Protein AF-A0A3L6T2U3-F1 (afdb_monomer)

Secondary structure (DSSP, 8-state):
-------------------HHHHHTT--SSPPHHHHHHHHHHT--GGGS-HHHHHHHHHHHHHHHHTS-S---HHHHHHH------------S----

Solvent-accessible surface area (backbone atoms only — not comparable to full-atom values): 6551 Å² total; per-residue (Å²): 142,79,84,77,83,78,70,75,77,76,74,75,82,76,86,76,75,66,56,68,71,47,47,76,74,64,68,54,84,82,70,56,71,52,58,55,50,43,30,60,77,67,74,47,58,69,66,75,52,52,71,66,57,53,49,51,54,52,52,50,40,50,41,25,50,75,75,67,69,39,84,54,45,62,69,62,46,56,73,80,47,78,92,77,83,82,71,93,68,78,90,75,87,88,80,92,130

Radius of gyration: 19.51 Å; Cα contacts (8 Å, |Δi|>4): 40; chains: 1; bounding box: 29×58×64 Å

Mean predicted aligned error: 11.98 Å

Foldseek 3Di:
DDDDPPPPPPPPPPDADDDPVCVVVPVDDPDDPQVVQLCVVVVHGNHQDDPVNVVVSVVQQCCCCPPVVHGDHPVVVVVVDDDDDPDPPPPDDDDDD

Organism: Panicum miliaceum (NCBI:txid4540)

Structure (mmCIF, N/CA/C/O backbone):
data_AF-A0A3L6T2U3-F1
#
_entry.id   AF-A0A3L6T2U3-F1
#
loop_
_atom_site.group_PDB
_atom_site.id
_atom_site.type_symbol
_atom_site.label_atom_id
_atom_site.label_alt_id
_atom_site.label_comp_id
_atom_site.label_asym_id
_atom_site.label_entity_id
_atom_site.label_seq_id
_atom_site.pdbx_PDB_ins_code
_atom_site.Cartn_x
_atom_site.Cartn_y
_atom_site.Cartn_z
_atom_site.occupancy
_atom_site.B_iso_or_equiv
_atom_site.auth_seq_id
_atom_site.auth_comp_id
_atom_site.auth_asym_id
_atom_site.auth_atom_id
_atom_site.pdbx_PDB_model_num
ATOM 1 N N . LEU A 1 1 ? -6.261 -39.950 24.800 1.00 48.75 1 LEU A N 1
ATOM 2 C CA . LEU A 1 1 ? -5.809 -40.134 23.402 1.00 48.75 1 LEU A CA 1
ATOM 3 C C . LEU A 1 1 ? -6.990 -39.944 22.461 1.00 48.75 1 LEU A C 1
ATOM 5 O O . LEU A 1 1 ? -7.805 -40.847 22.356 1.00 48.75 1 LEU A O 1
ATOM 9 N N . ARG A 1 2 ? -7.097 -38.774 21.828 1.00 41.50 2 ARG A N 1
ATOM 10 C CA . ARG A 1 2 ? -7.294 -38.596 20.378 1.00 41.50 2 ARG A CA 1
ATOM 11 C C . ARG A 1 2 ? -7.440 -37.100 20.117 1.00 41.50 2 ARG A C 1
ATOM 13 O O . ARG A 1 2 ? -8.434 -36.486 20.484 1.00 41.50 2 ARG A O 1
ATOM 20 N N . ALA A 1 3 ? -6.358 -36.540 19.587 1.00 46.12 3 ALA A N 1
ATOM 21 C CA . ALA A 1 3 ? -6.278 -35.175 19.111 1.00 46.12 3 ALA A CA 1
ATOM 22 C C . ALA A 1 3 ? -7.236 -35.025 17.925 1.00 46.12 3 ALA A C 1
ATOM 24 O O . ALA A 1 3 ? -7.137 -35.773 16.954 1.00 46.12 3 ALA A O 1
ATOM 25 N N . GLY A 1 4 ? -8.186 -34.099 18.039 1.00 51.00 4 GLY A N 1
ATOM 26 C CA . GLY A 1 4 ? -8.911 -33.590 16.887 1.00 51.00 4 GLY A CA 1
ATOM 27 C C . GLY A 1 4 ? -7.946 -32.720 16.100 1.00 51.00 4 GLY A C 1
ATOM 28 O O . GLY A 1 4 ? -7.483 -31.700 16.608 1.00 51.00 4 GLY A O 1
ATOM 29 N N . GLU A 1 5 ? -7.595 -33.158 14.897 1.00 50.69 5 GLU A N 1
ATOM 30 C CA . GLU A 1 5 ? -6.787 -32.384 13.968 1.00 50.69 5 GLU A CA 1
ATOM 31 C C . GLU A 1 5 ? -7.565 -31.129 13.572 1.00 50.69 5 GLU A C 1
ATOM 33 O O . GLU A 1 5 ? -8.428 -31.140 12.695 1.00 50.69 5 GLU A O 1
ATOM 38 N N . HIS A 1 6 ? -7.267 -30.026 14.253 1.00 47.41 6 HIS A N 1
ATOM 39 C CA . HIS A 1 6 ? -7.673 -28.698 13.835 1.00 47.41 6 HIS A CA 1
ATOM 40 C C . HIS A 1 6 ? -6.817 -28.322 12.624 1.00 47.41 6 HIS A C 1
ATOM 42 O O . HIS A 1 6 ? -5.823 -27.606 12.742 1.00 47.41 6 HIS A O 1
ATOM 48 N N . SER A 1 7 ? -7.185 -28.850 11.455 1.00 52.22 7 SER A N 1
ATOM 49 C CA . SER A 1 7 ? -6.705 -28.326 10.181 1.00 52.22 7 SER A CA 1
ATOM 50 C C . SER A 1 7 ? -7.099 -26.851 10.140 1.00 52.22 7 SER A C 1
ATOM 52 O O . SER A 1 7 ? -8.301 -26.564 10.130 1.00 52.22 7 SER A O 1
ATOM 54 N N . PRO A 1 8 ? -6.157 -25.890 10.167 1.00 50.47 8 PRO A N 1
ATOM 55 C CA . PRO A 1 8 ? -6.539 -24.517 9.921 1.00 50.47 8 PRO A CA 1
ATOM 56 C C . PRO A 1 8 ? -7.062 -24.504 8.489 1.00 50.47 8 PRO A C 1
ATOM 58 O O . PRO A 1 8 ? -6.328 -24.823 7.555 1.00 50.47 8 PRO A O 1
ATOM 61 N N . ALA A 1 9 ? -8.355 -24.222 8.325 1.00 45.91 9 ALA A N 1
ATOM 62 C CA . ALA A 1 9 ? -8.939 -23.998 7.018 1.00 45.91 9 ALA A CA 1
ATOM 63 C C . ALA A 1 9 ? -8.059 -22.958 6.321 1.00 45.91 9 ALA A C 1
ATOM 65 O O . ALA A 1 9 ? -8.016 -21.801 6.748 1.00 45.91 9 ALA A O 1
ATOM 66 N N . LEU A 1 10 ? -7.299 -23.398 5.317 1.00 52.19 10 LEU A N 1
ATOM 67 C CA . LEU A 1 10 ? -6.484 -22.553 4.460 1.00 52.19 10 LEU A CA 1
ATOM 68 C C . LEU A 1 10 ? -7.480 -21.677 3.700 1.00 52.19 10 LEU A C 1
ATOM 70 O O . LEU A 1 10 ? -7.964 -22.052 2.635 1.00 52.19 10 LEU A O 1
ATOM 74 N N . ARG A 1 11 ? -7.909 -20.581 4.336 1.00 51.53 11 ARG A N 1
ATOM 75 C CA . ARG A 1 11 ? -8.884 -19.636 3.799 1.00 51.53 11 ARG A CA 1
ATOM 76 C C . ARG A 1 11 ? -8.342 -19.182 2.455 1.00 51.53 11 ARG A C 1
ATOM 78 O O . ARG A 1 11 ? -7.364 -18.447 2.435 1.00 51.53 11 ARG A O 1
ATOM 85 N N . SER A 1 12 ? -8.947 -19.689 1.383 1.00 49.56 12 SER A N 1
ATOM 86 C CA . SER A 1 12 ? -8.804 -19.263 -0.008 1.00 49.56 12 SER A CA 1
ATOM 87 C C . SER A 1 12 ? -7.434 -18.660 -0.309 1.00 49.56 12 SER A C 1
ATOM 89 O O . SER A 1 12 ? -7.283 -17.439 -0.288 1.00 49.56 12 SER A O 1
ATOM 91 N N . ALA A 1 13 ? -6.429 -19.510 -0.535 1.00 57.00 13 ALA A N 1
ATOM 92 C CA . ALA A 1 13 ? -5.094 -19.064 -0.911 1.00 57.00 13 ALA A CA 1
ATOM 93 C C . ALA A 1 13 ? -5.186 -18.224 -2.198 1.00 57.00 13 ALA A C 1
ATOM 95 O O . ALA A 1 13 ? -5.280 -18.755 -3.301 1.00 57.00 13 ALA A O 1
ATOM 96 N N . ARG A 1 14 ? -5.234 -16.897 -2.052 1.00 62.81 14 ARG A N 1
ATOM 97 C CA . ARG A 1 14 ? -5.147 -15.964 -3.171 1.00 62.81 14 ARG A CA 1
ATOM 98 C C . ARG A 1 14 ? -3.701 -16.004 -3.636 1.00 62.81 14 ARG A C 1
ATOM 100 O O . ARG A 1 14 ? -2.817 -15.500 -2.946 1.00 62.81 14 ARG A O 1
ATOM 107 N N . GLU A 1 15 ? -3.462 -16.650 -4.767 1.00 66.56 15 GLU A N 1
ATOM 108 C CA . GLU A 1 15 ? -2.143 -16.672 -5.389 1.00 66.56 15 GLU A CA 1
ATOM 109 C C . GLU A 1 15 ? -1.776 -15.248 -5.824 1.00 66.56 15 GLU A C 1
ATOM 111 O O . GLU A 1 15 ? -2.535 -14.574 -6.523 1.00 66.56 15 GLU A O 1
ATOM 116 N N . VAL A 1 16 ? -0.623 -14.758 -5.364 1.00 67.06 16 VAL A N 1
ATOM 117 C CA . VAL A 1 16 ? -0.093 -13.442 -5.734 1.00 67.06 16 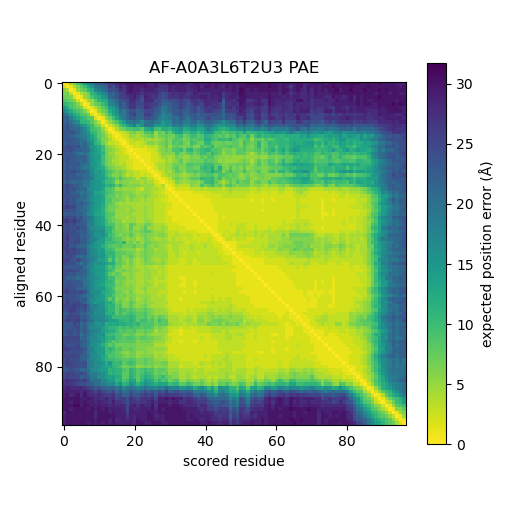VAL A CA 1
ATOM 118 C C . VAL A 1 16 ? 1.228 -13.649 -6.453 1.00 67.06 16 VAL A C 1
ATOM 120 O O . VAL A 1 16 ? 2.180 -14.173 -5.880 1.00 67.06 16 VAL A O 1
ATOM 123 N N . VAL A 1 17 ? 1.298 -13.205 -7.707 1.00 70.62 17 VAL A N 1
ATOM 124 C CA . VAL A 1 17 ? 2.549 -13.188 -8.469 1.00 70.62 17 VAL A CA 1
ATOM 125 C C . VAL A 1 17 ? 3.355 -11.959 -8.050 1.00 70.62 17 VAL A C 1
ATOM 127 O O . VAL A 1 17 ? 2.904 -10.822 -8.199 1.00 70.62 17 VAL A O 1
ATOM 130 N N . THR A 1 18 ? 4.551 -12.190 -7.513 1.00 71.50 18 THR A N 1
ATOM 131 C CA . THR A 1 18 ? 5.490 -11.143 -7.093 1.00 71.50 18 THR A CA 1
ATOM 132 C C . THR A 1 18 ? 6.916 -11.496 -7.503 1.00 71.50 18 THR A C 1
ATOM 134 O O . THR A 1 18 ? 7.218 -12.646 -7.818 1.00 71.50 18 THR A O 1
ATOM 137 N N . PHE A 1 19 ? 7.805 -10.507 -7.504 1.00 74.50 19 PHE A N 1
ATOM 138 C CA . PHE A 1 19 ? 9.220 -10.712 -7.794 1.00 74.50 19 PHE A CA 1
ATOM 139 C C . PHE A 1 19 ? 9.984 -11.163 -6.542 1.00 74.50 19 PHE A C 1
ATOM 141 O O . PHE A 1 19 ? 9.780 -10.629 -5.452 1.00 74.50 19 PHE A O 1
ATOM 148 N N . LEU A 1 20 ? 10.922 -12.103 -6.710 1.00 75.00 20 LEU A N 1
ATOM 149 C CA . LEU A 1 20 ? 11.752 -12.633 -5.620 1.00 75.00 20 LEU A CA 1
ATOM 150 C C . LEU A 1 20 ? 12.495 -11.542 -4.816 1.00 75.00 20 LEU A C 1
ATOM 152 O O . LEU A 1 20 ? 12.481 -11.626 -3.589 1.00 75.00 20 LEU A O 1
ATOM 156 N N . PRO A 1 21 ? 13.070 -10.486 -5.430 1.00 75.94 21 PRO A N 1
ATOM 157 C CA . PRO A 1 21 ? 13.661 -9.379 -4.680 1.00 75.94 21 PRO A CA 1
ATOM 158 C C . PRO A 1 21 ? 12.706 -8.704 -3.690 1.00 75.94 21 PRO A C 1
ATOM 160 O O . PRO A 1 21 ? 13.148 -8.320 -2.613 1.00 75.94 21 PRO A O 1
ATOM 163 N N . PHE A 1 22 ? 11.407 -8.600 -3.999 1.00 74.25 22 PHE A N 1
ATOM 164 C CA . PHE A 1 22 ? 10.424 -8.036 -3.068 1.00 74.25 22 PHE A CA 1
ATOM 165 C C . PHE A 1 22 ? 10.234 -8.924 -1.835 1.00 74.25 22 PHE A C 1
ATOM 167 O O . PHE A 1 22 ? 10.152 -8.418 -0.718 1.00 74.25 22 PHE A O 1
ATOM 174 N N . LEU A 1 23 ? 10.246 -10.245 -2.019 1.00 75.38 23 LEU A N 1
ATOM 175 C CA . LEU A 1 23 ? 10.187 -11.199 -0.910 1.00 75.38 23 LEU A CA 1
ATOM 176 C C . LEU A 1 23 ? 11.444 -11.114 -0.035 1.00 75.38 23 LEU A C 1
ATOM 178 O O . LEU A 1 23 ? 11.337 -11.118 1.188 1.00 75.38 23 LEU A O 1
ATOM 182 N N . LEU A 1 24 ? 12.624 -10.987 -0.653 1.00 76.88 24 LEU A N 1
ATOM 183 C CA . LEU A 1 24 ? 13.900 -10.888 0.066 1.00 76.88 24 LEU A CA 1
ATOM 184 C C . LEU A 1 24 ? 13.995 -9.636 0.946 1.00 76.88 24 LEU A C 1
ATOM 186 O O . LEU A 1 24 ? 14.640 -9.683 1.989 1.00 76.88 24 LEU A O 1
ATOM 190 N N . VAL A 1 25 ? 13.336 -8.540 0.563 1.00 76.12 25 VAL A N 1
ATOM 191 C CA . VAL A 1 25 ? 13.266 -7.313 1.378 1.00 76.12 25 VAL A CA 1
ATOM 192 C C . VAL A 1 25 ? 12.068 -7.288 2.338 1.00 76.12 25 VAL A C 1
ATOM 194 O O . VAL A 1 25 ? 11.785 -6.255 2.937 1.00 76.12 25 VAL A O 1
ATOM 197 N N . GLY A 1 26 ? 11.364 -8.413 2.508 1.00 76.00 26 GLY A N 1
ATOM 198 C CA . GLY A 1 26 ? 10.301 -8.564 3.505 1.00 76.00 26 GLY A CA 1
ATOM 199 C C . GLY A 1 26 ? 8.901 -8.152 3.046 1.00 76.00 26 GLY A C 1
ATOM 200 O O . GLY A 1 26 ? 7.991 -8.094 3.869 1.00 76.00 26 GLY A O 1
ATOM 201 N N . LEU A 1 27 ? 8.682 -7.910 1.749 1.00 80.75 27 LEU A N 1
ATOM 202 C CA . LEU A 1 27 ? 7.347 -7.673 1.192 1.00 80.75 27 LEU A CA 1
ATOM 203 C C . LEU A 1 27 ? 6.617 -9.008 0.961 1.00 80.75 27 LEU A C 1
ATOM 205 O O . LEU A 1 27 ? 6.354 -9.420 -0.171 1.00 80.75 27 LEU A O 1
ATOM 209 N N . VAL A 1 28 ? 6.334 -9.703 2.061 1.00 78.19 28 VAL A N 1
ATOM 210 C CA . VAL A 1 28 ? 5.688 -11.021 2.097 1.00 78.19 28 VAL A CA 1
ATOM 211 C C . VAL A 1 28 ? 4.219 -10.910 2.541 1.00 78.19 28 VAL A C 1
ATOM 213 O O . VAL A 1 28 ? 3.901 -10.072 3.384 1.00 78.19 28 VAL A O 1
ATOM 216 N N . PRO A 1 29 ? 3.302 -11.734 1.999 1.00 76.31 29 PRO A N 1
ATOM 217 C CA . PRO A 1 29 ? 1.921 -11.809 2.479 1.00 76.31 29 PRO A CA 1
ATOM 218 C C . PRO A 1 29 ? 1.813 -12.235 3.962 1.00 76.31 29 PRO A C 1
ATOM 220 O O . PRO A 1 29 ? 2.681 -12.971 4.438 1.00 76.31 29 PRO A O 1
ATOM 223 N N . PRO A 1 30 ? 0.718 -11.878 4.671 1.00 78.94 30 PRO A N 1
ATOM 224 C CA . PRO A 1 30 ? -0.445 -11.130 4.184 1.00 78.94 30 PRO A CA 1
ATOM 225 C C . PRO A 1 30 ? -0.168 -9.626 4.044 1.00 78.94 30 PRO A C 1
ATOM 227 O O . PRO A 1 30 ? 0.401 -8.995 4.930 1.00 78.94 30 PRO A O 1
ATOM 230 N N . PHE A 1 31 ? -0.606 -9.042 2.928 1.00 84.06 31 PHE A N 1
ATOM 231 C CA . PHE A 1 31 ? -0.512 -7.597 2.712 1.00 84.06 31 PHE A CA 1
ATOM 232 C C . PHE A 1 31 ? -1.556 -6.842 3.538 1.00 84.06 31 PHE A C 1
ATOM 234 O O . PHE A 1 31 ? -2.600 -7.397 3.891 1.00 84.06 31 PHE A O 1
ATOM 241 N N . SER A 1 32 ? -1.309 -5.554 3.799 1.00 87.12 32 SER A N 1
ATOM 242 C CA . SER A 1 32 ? -2.308 -4.716 4.465 1.00 87.12 32 SER A CA 1
ATOM 243 C C . SER A 1 32 ? -3.585 -4.604 3.610 1.00 87.12 32 SER A C 1
ATOM 245 O O . SER A 1 32 ? -3.496 -4.554 2.377 1.00 87.12 32 SER A O 1
ATOM 247 N N . PRO A 1 33 ? -4.783 -4.526 4.222 1.00 90.12 33 PRO A N 1
ATOM 248 C CA . PRO A 1 33 ? -6.039 -4.384 3.481 1.00 90.12 33 PRO A CA 1
ATOM 249 C C . PRO A 1 33 ? -6.046 -3.163 2.555 1.00 90.12 33 PRO A C 1
ATOM 251 O O . PRO A 1 33 ? -6.531 -3.243 1.430 1.00 90.12 33 PRO A O 1
ATOM 254 N N . PHE A 1 34 ? -5.438 -2.056 2.997 1.00 93.00 34 PHE A N 1
ATOM 255 C CA . PHE A 1 34 ? -5.256 -0.859 2.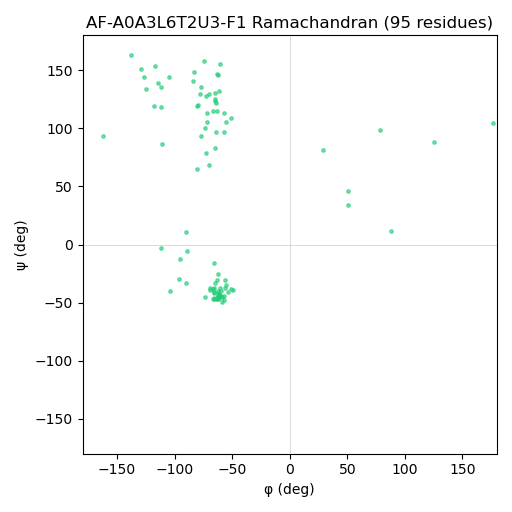179 1.00 93.00 34 PHE A CA 1
ATOM 256 C C . PHE A 1 34 ? -4.398 -1.125 0.938 1.00 93.00 34 PHE A C 1
ATOM 258 O O . PHE A 1 34 ? -4.753 -0.683 -0.152 1.00 93.00 34 PHE A O 1
ATOM 265 N N . PHE A 1 35 ? -3.296 -1.867 1.076 1.00 91.25 35 PHE A N 1
ATOM 266 C CA . PHE A 1 35 ? -2.430 -2.193 -0.054 1.00 91.25 35 PHE A CA 1
ATOM 267 C C . PHE A 1 35 ? -3.169 -3.023 -1.108 1.00 91.25 35 PHE A C 1
ATOM 269 O O . PHE A 1 35 ? -3.103 -2.713 -2.296 1.00 91.25 35 PHE A O 1
ATOM 276 N N . VAL A 1 36 ? -3.936 -4.030 -0.677 1.00 90.81 36 VAL A N 1
ATOM 277 C CA . VAL A 1 36 ? -4.773 -4.839 -1.577 1.00 90.81 36 VAL A CA 1
ATOM 278 C C . VAL A 1 36 ? -5.843 -3.976 -2.250 1.00 90.81 36 VAL A C 1
ATOM 280 O O . VAL A 1 36 ? -5.983 -4.028 -3.471 1.00 90.81 36 VAL A O 1
ATOM 283 N N . ALA A 1 37 ? -6.539 -3.131 -1.485 1.00 93.12 37 ALA A N 1
ATOM 284 C CA . ALA A 1 37 ? -7.554 -2.226 -2.017 1.00 93.12 37 ALA A CA 1
ATOM 285 C C . ALA A 1 37 ? -6.972 -1.238 -3.040 1.00 93.12 37 ALA A C 1
ATOM 287 O O . ALA A 1 37 ? -7.613 -0.948 -4.047 1.00 93.12 37 ALA A O 1
ATOM 288 N N . ALA A 1 38 ? -5.749 -0.743 -2.826 1.00 92.50 38 ALA A N 1
ATOM 289 C CA . ALA A 1 38 ? -5.066 0.122 -3.781 1.00 92.50 38 ALA A CA 1
ATOM 290 C C . ALA A 1 38 ? -4.756 -0.621 -5.091 1.00 92.50 38 ALA A C 1
ATOM 292 O O . ALA A 1 38 ? -5.062 -0.108 -6.166 1.00 92.50 38 ALA A O 1
ATOM 293 N N . LEU A 1 39 ? -4.209 -1.842 -5.022 1.00 90.81 39 LEU A N 1
ATOM 294 C CA . LEU A 1 39 ? -3.953 -2.662 -6.214 1.00 90.81 39 LEU A CA 1
ATOM 295 C C . LEU A 1 39 ? -5.236 -2.905 -7.024 1.00 90.81 39 LEU A C 1
ATOM 297 O O . LEU A 1 39 ? -5.237 -2.738 -8.244 1.00 90.81 39 LEU A O 1
ATOM 301 N N . GLU A 1 40 ? -6.337 -3.236 -6.347 1.00 91.25 40 GLU A N 1
ATOM 302 C CA . GLU A 1 40 ? -7.641 -3.471 -6.978 1.00 91.25 40 GLU A CA 1
ATOM 303 C C . GLU A 1 40 ? -8.233 -2.195 -7.585 1.00 91.25 40 GLU A C 1
ATOM 305 O O . GLU A 1 40 ? -8.634 -2.191 -8.748 1.00 91.25 40 GLU A O 1
ATOM 310 N N . ALA A 1 41 ? -8.217 -1.081 -6.850 1.00 91.69 41 ALA A N 1
ATOM 311 C CA . ALA A 1 41 ? -8.793 0.191 -7.288 1.00 91.69 41 ALA A CA 1
ATOM 312 C C . ALA A 1 41 ? -8.078 0.828 -8.490 1.00 91.69 41 ALA A C 1
ATOM 314 O O . ALA A 1 41 ? -8.614 1.749 -9.119 1.00 91.69 41 ALA A O 1
ATOM 315 N N . TYR A 1 42 ? -6.863 0.372 -8.786 1.00 89.25 42 TYR A N 1
ATOM 316 C CA . TYR A 1 42 ? -6.089 0.802 -9.942 1.00 89.25 42 TYR A CA 1
ATOM 317 C C . TYR A 1 42 ? -5.904 -0.292 -11.000 1.00 89.25 42 TYR A C 1
ATOM 319 O O . TYR A 1 42 ? -5.334 -0.001 -12.051 1.00 89.25 42 TYR A O 1
ATOM 327 N N . ALA A 1 43 ? -6.404 -1.508 -10.749 1.00 88.56 43 ALA A N 1
ATOM 328 C CA . ALA A 1 43 ? -6.197 -2.688 -11.587 1.00 88.56 43 ALA A CA 1
ATOM 329 C C . ALA A 1 43 ? -4.707 -2.926 -11.917 1.00 88.56 43 ALA A C 1
ATOM 331 O O . ALA A 1 43 ? -4.334 -3.158 -13.067 1.00 88.56 43 ALA A O 1
ATOM 332 N N . ILE A 1 44 ? -3.842 -2.829 -10.899 1.00 87.56 44 ILE A N 1
ATOM 333 C CA . ILE A 1 44 ? -2.387 -3.002 -11.017 1.00 87.56 44 ILE A CA 1
ATOM 334 C C . ILE A 1 44 ? -1.973 -4.284 -10.293 1.00 87.56 44 ILE A C 1
ATOM 336 O O . ILE A 1 44 ? -2.395 -4.537 -9.168 1.00 87.56 44 ILE A O 1
ATOM 340 N N . HIS A 1 45 ? -1.102 -5.082 -10.912 1.00 84.94 45 HIS A N 1
ATOM 341 C CA . HIS A 1 45 ? -0.433 -6.180 -10.212 1.00 84.94 45 HIS A CA 1
ATOM 342 C C . HIS A 1 45 ? 0.785 -5.678 -9.441 1.00 84.94 45 HIS A C 1
ATOM 344 O O . HIS A 1 45 ? 1.498 -4.792 -9.909 1.00 84.94 45 HIS A O 1
ATOM 350 N N . LEU A 1 46 ? 1.084 -6.325 -8.312 1.00 83.75 46 LEU A N 1
ATOM 351 C CA . LEU A 1 46 ? 2.261 -6.032 -7.490 1.00 83.75 46 LEU A CA 1
ATOM 352 C C . LEU A 1 46 ? 3.560 -5.977 -8.312 1.00 83.75 46 LEU A C 1
ATOM 354 O O . LEU A 1 46 ? 4.383 -5.091 -8.116 1.00 83.75 46 LEU A O 1
ATOM 358 N N . ALA A 1 47 ? 3.693 -6.880 -9.284 1.00 82.62 47 ALA A N 1
ATOM 359 C CA . ALA A 1 47 ? 4.810 -6.944 -10.218 1.00 82.62 47 ALA A CA 1
ATOM 360 C C . ALA A 1 47 ? 5.047 -5.641 -11.018 1.00 82.62 47 ALA A C 1
ATOM 362 O O . ALA A 1 47 ? 6.177 -5.325 -11.372 1.00 82.62 47 ALA A O 1
ATOM 363 N N . HIS A 1 48 ? 4.006 -4.861 -11.303 1.00 83.56 48 HIS A N 1
ATOM 364 C CA . HIS A 1 48 ? 4.132 -3.629 -12.085 1.00 83.56 48 HIS A CA 1
ATOM 365 C C . HIS A 1 48 ? 4.415 -2.392 -11.229 1.00 83.56 48 HIS A C 1
ATOM 367 O O . HIS A 1 48 ? 4.633 -1.311 -11.778 1.00 83.56 48 HIS A O 1
ATOM 373 N N . LEU A 1 49 ? 4.399 -2.516 -9.899 1.00 84.81 49 LEU A N 1
ATOM 374 C CA . LEU A 1 49 ? 4.742 -1.403 -9.028 1.00 84.81 49 LEU A CA 1
ATOM 375 C C . LEU A 1 49 ? 6.256 -1.224 -8.964 1.00 84.81 49 LEU A C 1
ATOM 377 O O . LEU A 1 49 ? 7.006 -2.147 -8.646 1.00 84.81 49 LEU A O 1
ATOM 381 N N . ALA A 1 50 ? 6.699 0.011 -9.187 1.00 85.31 50 ALA A N 1
ATOM 382 C CA . ALA A 1 50 ? 8.056 0.394 -8.845 1.00 85.31 50 ALA A CA 1
ATOM 383 C C . ALA A 1 50 ? 8.258 0.271 -7.318 1.00 85.31 50 ALA A C 1
ATOM 385 O O . ALA A 1 50 ? 7.333 0.589 -6.559 1.00 85.31 50 ALA A O 1
ATOM 386 N N . PRO A 1 51 ? 9.464 -0.094 -6.843 1.00 84.19 51 PRO A N 1
ATOM 387 C CA . PRO A 1 51 ? 9.769 -0.161 -5.411 1.00 84.19 51 PRO A CA 1
ATOM 38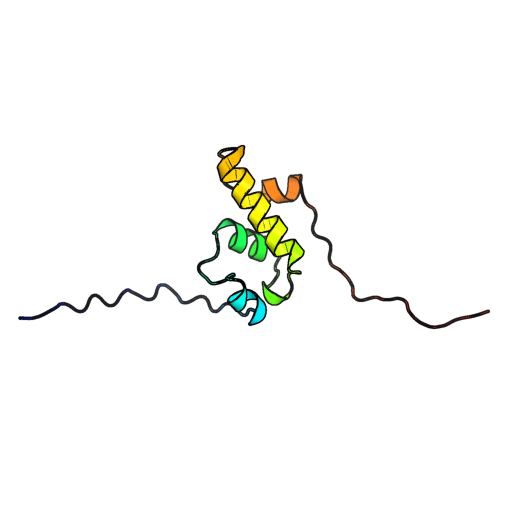8 C C . PRO A 1 51 ? 9.382 1.119 -4.653 1.00 84.19 51 PRO A C 1
ATOM 390 O O . PRO A 1 51 ? 8.821 1.061 -3.560 1.00 84.19 51 PRO A O 1
ATOM 393 N N . ASN A 1 52 ? 9.589 2.282 -5.279 1.00 86.56 52 ASN A N 1
ATOM 394 C CA . ASN A 1 52 ? 9.219 3.578 -4.711 1.00 86.56 52 ASN A CA 1
ATOM 395 C C . ASN A 1 52 ? 7.707 3.713 -4.491 1.00 86.56 52 ASN A C 1
ATOM 397 O O . ASN A 1 52 ? 7.290 4.228 -3.461 1.00 86.56 52 ASN A O 1
ATOM 401 N N . SER A 1 53 ? 6.881 3.220 -5.418 1.00 89.31 53 SER A N 1
ATOM 402 C CA . SER A 1 53 ? 5.421 3.258 -5.283 1.00 89.31 53 SER A CA 1
ATOM 403 C C . SER A 1 53 ? 4.933 2.380 -4.131 1.00 89.31 53 SER A C 1
ATOM 405 O O . SER A 1 53 ? 4.024 2.775 -3.405 1.00 89.31 53 SER A O 1
ATOM 407 N N . ILE A 1 54 ? 5.562 1.218 -3.927 1.00 88.69 54 ILE A N 1
ATOM 408 C CA . ILE A 1 54 ? 5.280 0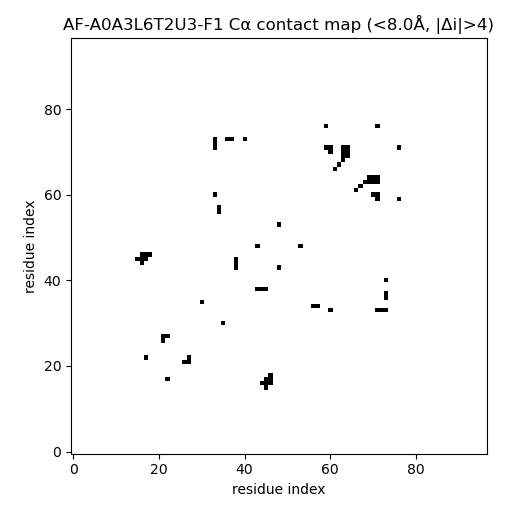.334 -2.787 1.00 88.69 54 ILE A CA 1
ATOM 409 C C . ILE A 1 54 ? 5.609 1.059 -1.479 1.00 88.69 54 ILE A C 1
ATOM 411 O O . ILE A 1 54 ? 4.785 1.089 -0.564 1.00 88.69 54 ILE A O 1
ATOM 415 N N . LEU A 1 55 ? 6.780 1.700 -1.412 1.00 89.12 55 LEU A N 1
ATOM 416 C CA . LEU A 1 55 ? 7.199 2.462 -0.240 1.00 89.12 55 LEU A CA 1
ATOM 417 C C . LEU A 1 55 ? 6.251 3.638 0.045 1.00 89.12 55 LEU A C 1
ATOM 419 O O . LEU A 1 55 ? 5.882 3.851 1.194 1.00 89.12 55 LEU A O 1
ATOM 423 N N . THR A 1 56 ? 5.801 4.367 -0.982 1.00 92.00 56 THR A N 1
ATOM 424 C CA . THR A 1 56 ? 4.821 5.454 -0.820 1.00 92.00 56 THR A CA 1
ATOM 425 C C . THR A 1 56 ? 3.504 4.953 -0.227 1.00 92.00 56 THR A C 1
ATOM 427 O O . THR A 1 56 ? 2.990 5.571 0.703 1.00 92.00 56 THR A O 1
ATOM 430 N N . LEU A 1 57 ? 2.977 3.821 -0.710 1.00 93.00 57 LEU A N 1
ATOM 431 C CA . LEU A 1 57 ? 1.764 3.211 -0.151 1.00 93.00 57 LEU A CA 1
ATOM 432 C C . LEU A 1 57 ? 1.959 2.805 1.318 1.00 93.00 57 LEU A C 1
ATOM 434 O O . LEU A 1 57 ? 1.082 3.061 2.141 1.00 93.00 57 LEU A O 1
ATOM 438 N N . ALA A 1 58 ? 3.109 2.216 1.657 1.00 91.38 58 ALA A N 1
ATOM 439 C CA . ALA A 1 58 ? 3.426 1.807 3.024 1.00 91.38 58 ALA A CA 1
ATOM 440 C C . ALA A 1 58 ? 3.562 3.006 3.979 1.00 91.38 58 ALA A C 1
ATOM 442 O O . ALA A 1 58 ? 2.967 3.002 5.055 1.00 91.38 58 ALA A O 1
ATOM 443 N N . ILE A 1 59 ? 4.291 4.052 3.571 1.00 92.81 59 ILE A N 1
ATOM 444 C CA . ILE A 1 59 ? 4.462 5.282 4.359 1.00 92.81 59 ILE A CA 1
ATOM 445 C C . ILE A 1 59 ? 3.116 5.966 4.573 1.00 92.81 59 ILE A C 1
ATOM 447 O O . ILE A 1 59 ? 2.817 6.384 5.687 1.00 92.81 59 ILE A O 1
ATOM 451 N N . PHE A 1 60 ? 2.290 6.064 3.531 1.00 95.00 60 PHE A N 1
ATOM 452 C CA . PHE A 1 60 ? 0.968 6.663 3.652 1.00 95.00 60 PHE A CA 1
ATOM 453 C C . PHE A 1 60 ? 0.080 5.888 4.631 1.00 95.00 60 PHE A C 1
ATOM 455 O O . PHE A 1 60 ? -0.535 6.501 5.502 1.00 95.00 60 PHE A O 1
ATOM 462 N N . ALA A 1 61 ? 0.047 4.555 4.528 1.00 93.94 61 ALA A N 1
ATOM 463 C CA . ALA A 1 61 ? -0.718 3.712 5.442 1.00 93.94 61 ALA A CA 1
ATOM 464 C C . ALA A 1 61 ? -0.265 3.899 6.895 1.00 93.94 61 ALA A C 1
ATOM 466 O O . ALA A 1 61 ? -1.082 4.188 7.768 1.00 93.94 61 ALA A O 1
ATOM 467 N N . HIS A 1 62 ? 1.048 3.835 7.127 1.00 92.31 62 HIS A N 1
ATOM 468 C CA . HIS A 1 62 ? 1.635 4.063 8.441 1.00 92.31 62 HIS A CA 1
ATOM 469 C C . HIS A 1 62 ? 1.326 5.465 8.973 1.00 92.31 62 HIS A C 1
ATOM 471 O O . HIS A 1 62 ? 1.020 5.626 10.150 1.00 92.31 62 HIS A O 1
ATOM 477 N N . ALA A 1 63 ? 1.360 6.486 8.114 1.00 94.38 63 ALA A N 1
ATOM 478 C CA . ALA A 1 63 ? 1.088 7.847 8.538 1.00 94.38 63 ALA A CA 1
ATOM 479 C C . ALA A 1 63 ? -0.382 8.069 8.912 1.00 94.38 63 ALA A C 1
ATOM 481 O O . ALA A 1 63 ? -0.664 8.747 9.901 1.00 94.38 63 ALA A O 1
ATOM 482 N N . CYS A 1 64 ? -1.308 7.467 8.160 1.00 94.56 64 CYS A N 1
ATOM 483 C CA . CYS A 1 64 ? -2.732 7.479 8.488 1.00 94.56 64 CYS A CA 1
ATOM 484 C C . CYS A 1 64 ? -2.978 6.897 9.881 1.00 94.56 64 CYS A C 1
ATOM 486 O O . CYS A 1 64 ? -3.650 7.528 10.692 1.00 94.56 64 CYS A O 1
ATOM 488 N N . GLU A 1 65 ? -2.379 5.746 10.178 1.00 93.00 65 GLU A N 1
ATOM 489 C CA . GLU A 1 65 ? -2.583 5.051 11.449 1.00 93.00 65 GLU A CA 1
ATOM 490 C C . GLU A 1 65 ? -1.876 5.746 12.618 1.00 93.00 65 GLU A C 1
ATOM 492 O O . GLU A 1 65 ? -2.478 5.943 13.671 1.00 93.00 65 GLU A O 1
ATOM 497 N N . MET A 1 66 ? -0.618 6.155 12.439 1.00 94.50 66 MET A N 1
ATOM 498 C CA . MET A 1 66 ? 0.218 6.626 13.548 1.00 94.50 66 MET A CA 1
ATO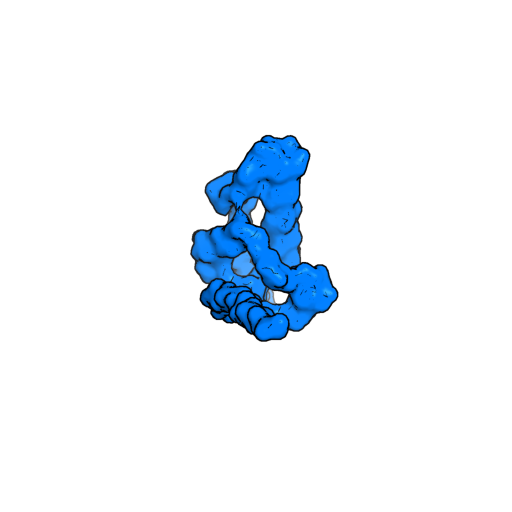M 499 C C . MET A 1 66 ? 0.134 8.127 13.814 1.00 94.50 66 MET A C 1
ATOM 501 O O . MET A 1 66 ? 0.269 8.537 14.964 1.00 94.50 66 MET A O 1
ATOM 505 N N . PHE A 1 67 ? -0.055 8.955 12.783 1.00 90.94 67 PHE A N 1
ATOM 506 C CA . PHE A 1 67 ? -0.075 10.416 12.942 1.00 90.94 67 PHE A CA 1
ATOM 507 C C . PHE A 1 67 ? -1.484 10.988 12.876 1.00 90.94 67 PHE A C 1
ATOM 509 O O . PHE A 1 67 ? -1.814 11.888 13.644 1.00 90.94 67 PHE A O 1
ATOM 516 N N . PHE A 1 68 ? -2.315 10.472 11.971 1.00 90.88 68 PHE A N 1
ATOM 517 C CA . PHE A 1 68 ? -3.678 10.969 11.790 1.00 90.88 68 PHE A CA 1
ATOM 518 C C . PHE A 1 68 ? -4.721 10.158 12.569 1.00 90.88 68 PHE A C 1
ATOM 520 O O . PHE A 1 68 ? -5.848 10.625 12.707 1.00 90.88 68 PHE A O 1
ATOM 527 N N . ALA A 1 69 ? -4.357 8.980 13.095 1.00 93.38 69 ALA A N 1
ATOM 528 C CA . ALA A 1 69 ? -5.256 8.045 13.776 1.00 93.38 69 ALA A CA 1
ATOM 529 C C . ALA A 1 69 ? -6.529 7.716 12.965 1.00 93.38 69 ALA A C 1
ATOM 531 O O . ALA A 1 69 ? -7.608 7.512 13.521 1.00 93.38 69 ALA A O 1
ATOM 532 N N . VAL A 1 70 ?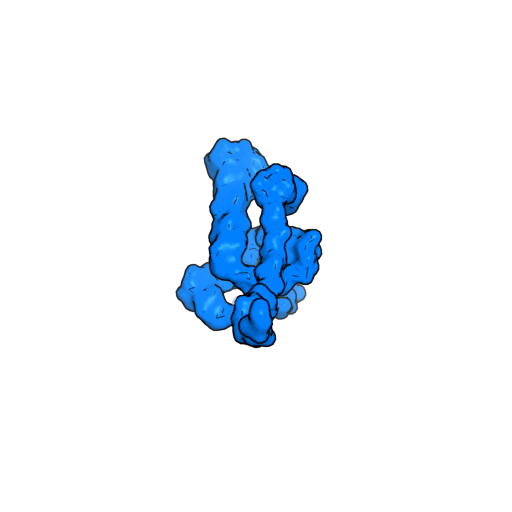 -6.402 7.665 11.635 1.00 94.19 70 VAL A N 1
ATOM 533 C CA . VAL A 1 70 ? -7.475 7.315 10.694 1.00 94.19 70 VAL A CA 1
ATOM 534 C C . VAL A 1 70 ? -7.129 6.043 9.933 1.00 94.19 70 VAL A C 1
ATOM 536 O O . VAL A 1 70 ? -5.962 5.720 9.716 1.00 94.19 70 VAL A O 1
ATOM 539 N N . SER A 1 71 ? -8.152 5.324 9.474 1.00 94.56 71 SER A N 1
ATOM 540 C CA . SER A 1 71 ? -7.940 4.173 8.600 1.00 94.56 71 SER A CA 1
ATOM 541 C C . SER A 1 71 ? -7.466 4.633 7.215 1.00 94.56 71 SER A C 1
ATOM 543 O O . SER A 1 71 ? -8.117 5.491 6.611 1.00 94.56 71 SER A O 1
ATOM 545 N N . PRO A 1 72 ? -6.370 4.072 6.676 1.00 94.88 72 PRO A N 1
ATOM 546 C CA . PRO A 1 72 ? -5.917 4.419 5.338 1.00 94.88 72 PRO A CA 1
ATOM 547 C C . PRO A 1 72 ? -6.945 3.977 4.292 1.00 94.88 72 PRO A C 1
ATOM 549 O O . PRO A 1 72 ? -7.393 2.830 4.283 1.00 94.88 72 PRO A O 1
ATOM 552 N N . SER A 1 73 ? -7.312 4.888 3.388 1.00 95.00 73 SER A N 1
ATOM 553 C CA . SER A 1 73 ? -8.283 4.633 2.320 1.00 95.00 73 SER A CA 1
ATOM 554 C C . SER A 1 73 ? -7.739 5.055 0.959 1.00 95.00 73 SER A C 1
ATOM 556 O O . SER A 1 73 ? -6.924 5.973 0.844 1.00 95.00 73 SER A O 1
ATOM 558 N N . VAL A 1 74 ? -8.195 4.380 -0.100 1.00 95.00 74 VAL A N 1
ATOM 559 C CA . VAL A 1 74 ? -7.787 4.704 -1.476 1.00 95.00 74 VAL A CA 1
ATOM 560 C C . VAL A 1 74 ? -8.268 6.099 -1.884 1.00 95.00 74 VAL A C 1
ATOM 562 O O . VAL A 1 74 ? -7.583 6.792 -2.631 1.00 95.00 74 VAL A O 1
ATOM 565 N N . GLU A 1 75 ? -9.425 6.532 -1.385 1.00 94.81 75 GLU A N 1
ATOM 566 C CA . GLU A 1 75 ? -9.954 7.879 -1.622 1.00 94.81 75 GLU A CA 1
ATOM 567 C C . GLU A 1 75 ? -9.038 8.950 -1.029 1.00 94.81 75 GLU A C 1
ATOM 569 O O . GLU A 1 75 ? -8.666 9.896 -1.724 1.00 94.81 75 GLU A O 1
ATOM 574 N N . LEU A 1 76 ? -8.599 8.760 0.219 1.00 94.56 76 LEU A N 1
ATOM 575 C CA . LEU A 1 76 ? -7.665 9.672 0.867 1.00 94.56 76 LEU A CA 1
ATOM 576 C C . LEU A 1 76 ? -6.308 9.649 0.160 1.00 94.56 76 LEU A C 1
ATOM 578 O O . LEU A 1 76 ? -5.717 10.695 -0.083 1.00 94.56 76 LEU A O 1
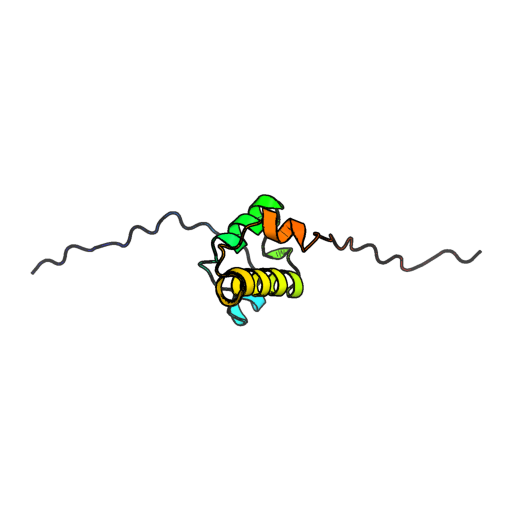ATOM 582 N N . PHE A 1 77 ? -5.838 8.469 -0.249 1.00 94.81 77 PHE A N 1
ATOM 583 C CA . PHE A 1 77 ? -4.608 8.355 -1.024 1.00 94.81 77 PHE A CA 1
ATOM 584 C C . PHE A 1 77 ? -4.689 9.142 -2.340 1.00 94.81 77 PHE A C 1
ATOM 586 O O . PHE A 1 77 ? -3.774 9.899 -2.646 1.00 94.81 77 PHE A O 1
ATOM 593 N N . ARG A 1 78 ? -5.801 9.036 -3.083 1.00 93.69 78 ARG A N 1
ATOM 594 C CA . ARG A 1 78 ? -6.050 9.794 -4.326 1.00 93.69 78 ARG A CA 1
ATOM 595 C C . ARG A 1 78 ? -6.100 11.307 -4.121 1.00 93.69 78 ARG A C 1
ATOM 597 O O . ARG A 1 78 ? -5.840 12.045 -5.066 1.00 93.69 78 ARG A O 1
ATOM 604 N N . HIS 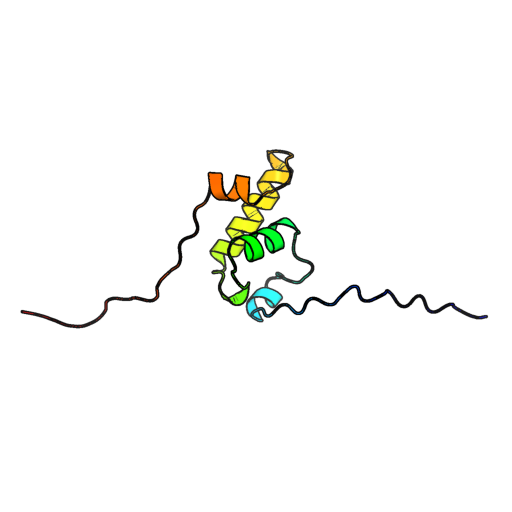A 1 79 ? -6.444 11.762 -2.920 1.00 93.62 79 HIS A N 1
ATOM 605 C CA . HIS A 1 79 ? -6.445 13.183 -2.594 1.00 93.62 79 HIS A CA 1
ATOM 606 C C . HIS A 1 79 ? -5.022 13.761 -2.546 1.00 93.62 79 HIS A C 1
ATOM 608 O O . HIS A 1 79 ? -4.796 14.878 -3.000 1.00 93.62 79 HIS A O 1
ATOM 614 N N . PHE A 1 80 ? -4.057 12.988 -2.037 1.00 91.06 80 PHE A N 1
ATOM 615 C CA . PHE A 1 80 ? -2.665 13.427 -1.889 1.00 91.06 80 PHE A CA 1
ATOM 616 C C . PHE A 1 80 ? -1.754 12.989 -3.038 1.00 91.06 80 PHE A C 1
ATOM 618 O O . PHE A 1 80 ? -0.781 13.671 -3.356 1.00 91.06 80 PHE A O 1
ATOM 625 N N . PHE A 1 81 ? -2.050 11.850 -3.662 1.00 90.56 81 PHE A N 1
ATOM 626 C CA . PHE A 1 81 ? -1.184 11.203 -4.637 1.00 90.56 81 PHE A CA 1
ATOM 627 C C . PHE A 1 81 ? -1.920 10.914 -5.941 1.00 90.56 81 PHE A C 1
ATOM 629 O O . PHE A 1 81 ? -3.083 10.519 -5.974 1.00 90.56 81 PHE A O 1
ATOM 636 N N . SER A 1 82 ? -1.187 11.049 -7.044 1.00 87.56 82 SER A N 1
ATOM 637 C CA . SER A 1 82 ? -1.650 10.682 -8.380 1.00 87.56 82 SER A CA 1
ATOM 638 C C . SER A 1 82 ? -0.827 9.526 -8.925 1.00 87.56 82 SER A C 1
ATOM 640 O O . SER A 1 82 ? 0.399 9.508 -8.807 1.00 87.56 82 SER A O 1
ATOM 642 N N . LEU A 1 83 ? -1.495 8.573 -9.575 1.00 85.50 83 LEU A N 1
ATOM 643 C CA . LEU A 1 83 ? -0.792 7.525 -10.299 1.00 85.50 83 LEU A CA 1
ATOM 644 C C . LEU A 1 83 ? -0.162 8.075 -11.571 1.00 85.50 83 LEU A C 1
ATOM 646 O O . LEU A 1 83 ? -0.845 8.632 -12.429 1.00 85.50 83 LEU A O 1
ATOM 650 N N . ARG A 1 84 ? 1.135 7.821 -11.732 1.00 85.75 84 ARG A N 1
ATOM 651 C CA . ARG A 1 84 ? 1.851 8.048 -12.984 1.00 85.75 84 ARG A CA 1
ATOM 652 C C . ARG A 1 84 ? 2.257 6.707 -13.566 1.00 85.75 84 ARG A C 1
ATOM 654 O O . ARG A 1 84 ? 3.020 5.971 -12.949 1.00 85.75 84 ARG A O 1
ATOM 661 N N . ARG A 1 85 ? 1.757 6.399 -14.763 1.00 82.06 85 ARG A N 1
ATOM 662 C CA . ARG A 1 85 ? 2.299 5.299 -15.561 1.00 82.06 85 ARG A CA 1
ATOM 663 C C . ARG A 1 85 ? 3.558 5.808 -16.247 1.00 82.06 85 ARG A C 1
ATOM 665 O O . ARG A 1 85 ? 3.490 6.770 -17.007 1.00 82.06 85 ARG A O 1
ATOM 672 N N . SER A 1 86 ? 4.693 5.179 -15.979 1.00 75.00 86 SER A N 1
ATOM 673 C CA . SER A 1 86 ? 5.877 5.343 -16.812 1.00 75.00 86 SER A CA 1
ATOM 674 C C . SER A 1 86 ? 5.634 4.571 -18.106 1.00 75.00 86 SER A C 1
ATOM 676 O O . SER A 1 86 ? 5.727 3.345 -18.124 1.00 75.00 86 SER A O 1
ATOM 678 N N . SER A 1 87 ? 5.262 5.261 -19.184 1.00 66.88 87 SER A N 1
ATOM 679 C CA . SER A 1 87 ? 5.432 4.680 -20.512 1.00 66.88 87 SER A CA 1
ATOM 680 C C . SER A 1 87 ? 6.932 4.535 -20.731 1.00 66.88 87 SER A C 1
ATOM 682 O O . SER A 1 87 ? 7.643 5.535 -20.637 1.00 66.88 87 SER A O 1
ATOM 684 N N . SER A 1 88 ? 7.423 3.333 -21.024 1.00 62.81 88 SER A N 1
ATOM 685 C CA . SER A 1 88 ? 8.754 3.170 -21.611 1.00 62.81 88 SER A CA 1
ATOM 686 C C . SER A 1 88 ? 8.711 3.687 -23.054 1.00 62.81 88 SER A C 1
ATOM 688 O O . SER A 1 88 ? 8.712 2.924 -24.015 1.00 62.81 88 SER A O 1
ATOM 690 N N . VAL A 1 89 ? 8.550 4.993 -23.217 1.00 58.56 89 VAL A N 1
ATOM 691 C CA . VAL A 1 89 ? 8.981 5.673 -24.427 1.00 58.56 89 VAL A CA 1
ATOM 692 C C . VAL A 1 89 ? 10.148 6.510 -23.960 1.00 58.56 89 VAL A C 1
ATOM 694 O O . VAL A 1 89 ? 9.974 7.650 -23.539 1.00 58.56 89 VAL A O 1
ATOM 697 N N . ASP A 1 90 ? 11.323 5.894 -23.959 1.00 50.34 90 ASP A N 1
ATOM 698 C CA . ASP A 1 90 ? 12.537 6.648 -24.209 1.00 50.34 90 ASP A CA 1
ATOM 699 C C . ASP A 1 90 ? 12.441 7.104 -25.673 1.00 50.34 90 ASP A C 1
ATOM 701 O O . ASP A 1 90 ? 12.376 6.253 -26.566 1.00 50.34 90 ASP A O 1
ATOM 705 N N . PRO A 1 91 ? 12.351 8.409 -25.975 1.00 57.53 91 PRO A N 1
ATOM 706 C CA . PRO A 1 91 ? 12.667 8.872 -27.307 1.00 57.53 91 PRO A CA 1
ATOM 707 C C . PRO A 1 91 ? 14.191 8.875 -27.396 1.00 57.53 91 PRO A C 1
ATOM 709 O O . PRO A 1 91 ? 14.827 9.845 -26.992 1.00 57.53 91 PRO A O 1
ATOM 712 N N . ASP A 1 92 ? 14.783 7.795 -27.895 1.00 60.06 92 ASP A N 1
ATOM 713 C CA . ASP A 1 92 ? 16.160 7.872 -28.368 1.00 60.06 92 ASP A CA 1
ATOM 714 C C . ASP A 1 92 ? 16.290 7.388 -29.815 1.00 60.06 92 ASP A C 1
ATOM 716 O O . ASP A 1 92 ? 15.759 6.350 -30.204 1.00 60.06 92 ASP A O 1
ATOM 720 N N . VAL A 1 93 ? 17.032 8.203 -30.570 1.00 54.03 93 VAL A N 1
ATOM 721 C CA . VAL A 1 93 ? 17.506 8.068 -31.956 1.00 54.03 93 VAL A CA 1
ATOM 722 C C . VAL A 1 93 ? 16.515 8.364 -33.098 1.00 54.03 93 VAL A C 1
ATOM 724 O O . VAL A 1 93 ? 15.829 7.498 -33.630 1.00 54.03 93 VAL A O 1
ATOM 727 N N . GLY A 1 94 ? 16.629 9.597 -33.618 1.00 52.22 94 GLY A N 1
ATOM 728 C CA . GLY A 1 94 ? 17.037 9.765 -35.020 1.00 52.22 94 GLY A CA 1
ATOM 729 C C . GLY A 1 94 ? 16.133 10.580 -35.950 1.00 52.22 94 GLY A C 1
ATOM 730 O O . GLY A 1 94 ? 15.375 9.999 -36.715 1.00 52.22 94 GLY A O 1
ATOM 731 N N . ALA A 1 95 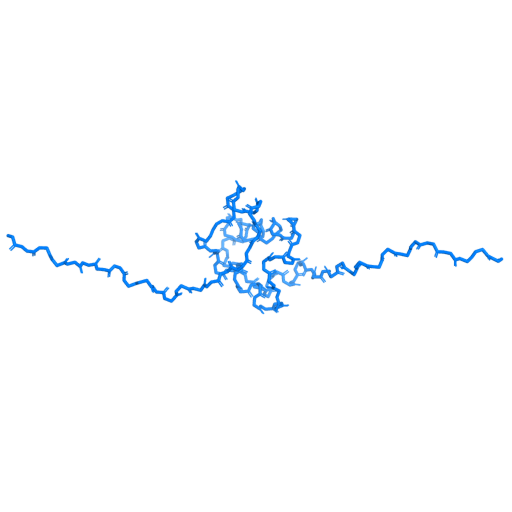? 16.331 11.900 -36.008 1.00 44.78 95 ALA A N 1
ATOM 732 C CA . ALA A 1 95 ? 16.309 12.644 -37.275 1.00 44.78 95 ALA A CA 1
ATOM 733 C C . ALA A 1 95 ? 16.988 14.007 -37.085 1.00 44.78 95 ALA A C 1
ATOM 735 O O . ALA A 1 95 ? 16.371 14.982 -36.664 1.00 44.78 95 ALA A O 1
ATOM 736 N N . ALA A 1 96 ? 18.284 14.050 -37.390 1.00 52.91 96 ALA A N 1
ATOM 737 C CA . ALA A 1 96 ? 18.894 15.272 -37.881 1.00 52.91 96 ALA A CA 1
ATOM 738 C C . ALA A 1 96 ? 18.204 15.661 -39.200 1.00 52.91 96 ALA A C 1
ATOM 740 O O . ALA A 1 96 ? 18.058 14.810 -40.080 1.00 52.91 96 ALA A O 1
ATOM 741 N N . ALA A 1 97 ? 17.809 16.926 -39.317 1.00 50.19 97 ALA A N 1
ATOM 742 C CA . ALA A 1 97 ? 17.649 17.656 -40.570 1.00 50.19 97 ALA A CA 1
ATOM 743 C C . ALA A 1 97 ? 17.823 19.149 -40.275 1.00 50.19 97 ALA A C 1
ATOM 745 O O . ALA A 1 97 ? 17.160 19.631 -39.329 1.00 50.19 97 ALA A O 1
#

Sequence (97 aa):
LRAGEHSPALRSAREVVTFLPFLLVGLVPPFSPFFVAALEAYAIHLAHLAPNSILTLAIFAHACEMFFAVSPSVELFRHFFSLRRSSSVDPDVGAAA

InterPro domains:
  IPR007321 Transposase (putative), gypsy type [PF04195] (17-84)

pLDDT: mean 77.94, std 16.56, range [41.5, 95.0]